Protein AF-A0A7S0EC76-F1 (afdb_monomer)

Radius of gyration: 25.95 Å; Cα contacts (8 Å, |Δi|>4): 113; chains: 1; bounding box: 59×30×91 Å

pLDDT: mean 72.26, std 19.03, range [41.53, 94.94]

Foldseek 3Di:
DDPPPDPPPQCPQAQPWFWDADPNDIWIWGFHHWAPDDPNRHIWTWIATPVRDIDTHDPVRRVVRSVVVVVVVVVVVVVVVVVVVVVVVVVVVVVVPDDDDDDDD

Nearest PDB structures (foldseek):
  8jvz-assembly2_B  TM=7.628E-01  e=3.404E-02  synthetic construct
  6if4-assembly1_A  TM=6.982E-01  e=7.335E-01  Trypanosoma brucei brucei TREU927
  2fhd-assembly1_A  TM=7.160E-01  e=1.470E+00  Schizosaccharomyces pombe
  6th6-assembly1_Af  TM=6.219E-01  e=9.799E-01  Thermococcus kodakarensis KOD1
  6yhz-assembly1_A  TM=5.886E-01  e=1.749E+00  Escherichia coli

Secondary structure (DSSP, 8-state):
---------TTTTTT-EEEEEETTEEEEEEEEEEEPPBTTBPPEEEEEETTS-EEEEEHHHHHHHHHHHHHHHHHHHHHHHHHHHHHHHHHHHHHT---------

Mean predicted aligned error: 14.05 Å

Sequence (105 aa):
EEEEEEEKEEGAYVGVTVRRFFDARPSDGRIVSVLPEAKGEPELFHVVYSDGDEEDLDEGEVRAAVRAFDEEHEVEQDEAEAEWAEEAAAAAMAAAGTGPRAEAV

Solvent-accessible surface area (backbone atoms only — not comparable to full-atom values): 6346 Å² total; per-residue (Å²): 140,80,84,79,77,73,81,71,68,85,58,81,56,56,71,39,66,30,30,44,70,59,96,88,38,83,45,60,26,31,24,76,42,72,43,73,61,53,98,89,42,74,48,32,36,33,26,42,31,87,90,71,50,74,49,75,33,43,68,71,54,46,55,52,18,35,48,49,40,51,55,50,55,53,51,56,49,54,51,53,54,50,53,57,51,50,53,56,54,52,54,58,59,66,72,74,73,82,80,81,92,79,81,89,132

Organism: NCBI:txid33657

Structure (mmCIF, N/CA/C/O backbone):
data_AF-A0A7S0EC76-F1
#
_entry.id   AF-A0A7S0EC76-F1
#
loop_
_atom_site.group_PDB
_atom_site.id
_atom_site.type_symbol
_atom_site.label_atom_id
_atom_site.label_alt_id
_atom_site.label_comp_id
_atom_site.label_asym_id
_atom_site.label_entity_id
_atom_site.label_seq_id
_atom_site.pdbx_PDB_ins_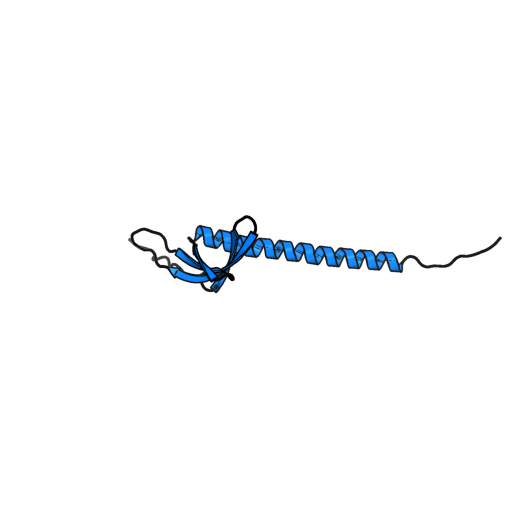code
_atom_site.Cartn_x
_atom_site.Cartn_y
_atom_site.Cartn_z
_atom_site.occupancy
_atom_site.B_iso_or_equiv
_atom_site.auth_seq_id
_atom_site.auth_comp_id
_atom_site.auth_asym_id
_atom_site.auth_atom_id
_atom_site.pdbx_PDB_model_num
ATOM 1 N N . GLU A 1 1 ? -34.002 19.449 11.086 1.00 44.97 1 GLU A N 1
ATOM 2 C CA . GLU A 1 1 ? -32.848 18.652 11.524 1.00 44.97 1 GLU A CA 1
ATOM 3 C C . GLU A 1 1 ? -33.035 17.313 10.851 1.00 44.97 1 GLU A C 1
ATOM 5 O O . GLU A 1 1 ? -33.886 16.542 11.268 1.00 44.97 1 GLU A O 1
ATOM 10 N N . GLU A 1 2 ? -32.412 17.160 9.692 1.00 48.78 2 GLU A N 1
ATOM 11 C CA . GLU A 1 2 ? -32.332 15.892 8.975 1.00 48.78 2 GLU A CA 1
ATOM 12 C C . GLU A 1 2 ? -30.830 15.642 8.902 1.00 48.78 2 GLU A C 1
ATOM 14 O O . GLU A 1 2 ? -30.121 16.308 8.151 1.00 48.78 2 GLU A O 1
ATOM 19 N N . GLU A 1 3 ? -30.329 14.843 9.841 1.00 48.19 3 GLU A N 1
ATOM 20 C CA . GLU A 1 3 ? -28.980 14.296 9.761 1.00 48.19 3 GLU A CA 1
ATOM 21 C C . GLU A 1 3 ? -29.077 13.183 8.719 1.00 48.19 3 GLU A C 1
ATOM 23 O O . GLU A 1 3 ? -29.629 12.115 8.980 1.00 48.19 3 GLU A O 1
ATOM 28 N N . GLU A 1 4 ? -28.678 13.501 7.488 1.00 46.78 4 GLU A N 1
ATOM 29 C CA . GLU A 1 4 ? -28.444 12.504 6.451 1.00 46.78 4 GLU A CA 1
ATOM 30 C C . GLU A 1 4 ? -27.289 11.628 6.952 1.00 46.78 4 GLU A C 1
ATOM 32 O O . GLU A 1 4 ? -26.130 12.037 6.929 1.00 46.78 4 GLU A O 1
ATOM 37 N N . GLU A 1 5 ? -27.616 10.455 7.501 1.00 47.09 5 GLU A N 1
ATOM 38 C CA . GLU A 1 5 ? -26.648 9.383 7.719 1.00 47.09 5 GLU A CA 1
ATOM 39 C C . GLU A 1 5 ? -26.120 8.981 6.335 1.00 47.09 5 GLU A C 1
ATOM 41 O O . GLU A 1 5 ? -26.758 8.220 5.607 1.00 47.09 5 GLU A O 1
ATOM 46 N N . GLU A 1 6 ? -24.986 9.563 5.933 1.00 47.56 6 GLU A N 1
ATOM 47 C CA . GLU A 1 6 ? -24.169 9.033 4.847 1.00 47.56 6 GLU A CA 1
ATOM 48 C C . GLU A 1 6 ? -23.857 7.577 5.205 1.00 47.56 6 GLU A C 1
ATOM 50 O O . GLU A 1 6 ? -23.140 7.307 6.171 1.00 47.56 6 GLU A O 1
ATOM 55 N N . GLU A 1 7 ? -24.422 6.634 4.447 1.00 46.03 7 GLU A N 1
ATOM 56 C CA . GLU A 1 7 ? -23.963 5.249 4.417 1.00 46.03 7 GLU A CA 1
ATOM 57 C C . GLU A 1 7 ? -22.486 5.276 3.997 1.00 46.03 7 GLU A C 1
ATOM 59 O O . GLU A 1 7 ? -22.156 5.228 2.813 1.00 46.03 7 GLU A O 1
ATOM 64 N N . LYS A 1 8 ? -21.573 5.415 4.966 1.00 48.16 8 LYS A N 1
ATOM 65 C CA . LYS A 1 8 ? -20.164 5.103 4.758 1.00 48.16 8 LYS A CA 1
ATOM 66 C C . LYS A 1 8 ? -20.143 3.655 4.289 1.00 48.16 8 LYS A C 1
ATOM 68 O O . LYS A 1 8 ? -20.562 2.768 5.030 1.00 48.16 8 LYS A O 1
ATOM 73 N N . GLU A 1 9 ? -19.702 3.413 3.059 1.00 52.06 9 GLU A N 1
ATOM 74 C CA . GLU A 1 9 ? -19.423 2.064 2.571 1.00 52.06 9 GLU A CA 1
ATOM 75 C C . GLU A 1 9 ? -18.220 1.503 3.352 1.00 52.06 9 GLU A C 1
ATOM 77 O O . GLU A 1 9 ? -17.091 1.461 2.862 1.00 52.06 9 GLU A O 1
ATOM 82 N N . GLU A 1 10 ? -18.459 1.119 4.611 1.00 50.75 10 GLU A N 1
ATOM 83 C CA . GLU A 1 10 ? -17.494 0.480 5.497 1.00 50.75 10 GLU A CA 1
ATOM 84 C C . GLU A 1 10 ? -16.959 -0.770 4.785 1.00 50.75 10 GLU A C 1
ATOM 86 O O . GLU A 1 10 ? -17.646 -1.783 4.643 1.00 50.75 10 GLU A O 1
ATOM 91 N N . GLY A 1 11 ? -15.722 -0.691 4.293 1.00 59.75 11 GLY A N 1
ATOM 92 C CA . GLY A 1 11 ? -15.055 -1.817 3.643 1.00 59.75 11 GLY A CA 1
ATOM 93 C C . GLY A 1 11 ? -14.993 -1.804 2.118 1.00 59.75 11 GLY A C 1
ATOM 94 O O . GLY A 1 11 ? -14.640 -2.839 1.553 1.00 59.75 11 GLY A O 1
ATOM 95 N N . ALA A 1 12 ? -15.229 -0.670 1.447 1.00 74.06 12 ALA A N 1
ATOM 96 C CA . ALA A 1 12 ? -15.079 -0.555 -0.013 1.00 74.06 12 ALA A CA 1
ATOM 97 C C . ALA A 1 12 ? -13.724 -1.071 -0.555 1.00 74.06 12 ALA A C 1
ATOM 99 O O . ALA A 1 12 ? -13.639 -1.542 -1.689 1.00 74.06 12 ALA A O 1
ATOM 100 N N . TYR A 1 13 ? -12.669 -1.033 0.265 1.00 82.88 13 TYR A N 1
ATOM 101 C CA . TYR A 1 13 ? -11.314 -1.416 -0.134 1.00 82.88 13 TYR A CA 1
ATOM 102 C C . TYR A 1 13 ? -10.865 -2.799 0.362 1.00 82.88 13 TYR A C 1
ATOM 104 O O . TYR A 1 13 ? -9.747 -3.220 0.064 1.00 82.88 13 TYR A O 1
ATOM 112 N N . VAL A 1 14 ? -11.692 -3.548 1.103 1.00 90.12 14 VAL A N 1
ATOM 113 C CA . VAL A 1 14 ? -11.282 -4.874 1.597 1.00 90.12 14 VAL A CA 1
ATOM 114 C C . VAL A 1 14 ? -11.085 -5.837 0.429 1.00 90.12 14 VAL A C 1
ATOM 116 O O . VAL A 1 14 ? -11.969 -6.057 -0.395 1.00 90.12 14 VAL A O 1
ATOM 119 N N . GLY A 1 15 ? -9.909 -6.456 0.378 1.00 89.12 15 GLY A N 1
ATOM 120 C CA . GLY A 1 15 ? -9.515 -7.379 -0.676 1.00 89.12 15 GLY A CA 1
ATOM 121 C C . GLY A 1 15 ? -8.879 -6.717 -1.897 1.00 89.12 15 GLY A C 1
ATOM 122 O O . GLY A 1 15 ? -8.426 -7.474 -2.762 1.00 89.12 15 GLY A O 1
ATOM 123 N N . VAL A 1 16 ? -8.806 -5.381 -1.946 1.00 91.19 16 VAL A N 1
ATOM 124 C CA . VAL A 1 16 ? -8.114 -4.610 -2.989 1.00 91.19 16 VAL A CA 1
ATOM 125 C C . VAL A 1 16 ? -6.596 -4.729 -2.817 1.00 91.19 16 VAL A C 1
ATOM 127 O O . VAL A 1 16 ? -6.083 -4.776 -1.694 1.00 91.19 16 VAL A O 1
ATOM 130 N N . THR A 1 17 ? -5.888 -4.810 -3.944 1.00 92.69 17 THR A N 1
ATOM 131 C CA . THR A 1 17 ? -4.423 -4.767 -3.994 1.00 92.69 17 THR A CA 1
ATOM 132 C C . THR A 1 17 ? -3.964 -3.318 -4.068 1.00 92.69 17 THR A C 1
ATOM 134 O O . THR A 1 17 ? -4.505 -2.526 -4.834 1.00 92.69 17 THR A O 1
ATOM 137 N N . VAL A 1 18 ? -2.962 -2.980 -3.271 1.00 92.25 18 VAL A N 1
ATOM 138 C CA . VAL A 1 18 ? -2.355 -1.654 -3.200 1.00 92.25 18 VAL A CA 1
ATOM 139 C C . VAL A 1 18 ? -0.859 -1.764 -3.454 1.00 92.25 18 VAL A C 1
ATOM 141 O O . VAL A 1 18 ? -0.248 -2.771 -3.096 1.00 92.25 18 VAL A O 1
ATOM 144 N N . ARG A 1 19 ? -0.258 -0.724 -4.036 1.00 91.75 19 ARG A N 1
ATOM 145 C CA . ARG A 1 19 ? 1.191 -0.643 -4.246 1.00 91.75 19 ARG A CA 1
ATOM 146 C C . ARG A 1 19 ? 1.786 0.494 -3.437 1.00 91.75 19 ARG A C 1
ATOM 148 O O . ARG A 1 19 ? 1.366 1.647 -3.544 1.00 91.75 19 ARG A O 1
ATOM 155 N N . ARG A 1 20 ? 2.809 0.174 -2.652 1.00 89.00 20 ARG A N 1
ATOM 156 C CA . ARG A 1 20 ? 3.607 1.137 -1.888 1.00 89.00 20 ARG A CA 1
ATOM 157 C C . ARG A 1 20 ? 5.071 1.033 -2.276 1.00 89.00 20 ARG A C 1
ATOM 159 O O . ARG A 1 20 ? 5.526 0.006 -2.756 1.00 89.00 20 ARG A O 1
ATOM 166 N N . PHE A 1 21 ? 5.817 2.114 -2.081 1.00 86.00 21 PHE A N 1
ATOM 167 C CA . PHE A 1 21 ? 7.241 2.161 -2.399 1.00 86.00 21 PHE A CA 1
ATOM 168 C C . PHE A 1 21 ? 8.059 2.237 -1.114 1.00 86.00 21 PHE A C 1
ATOM 170 O O . PHE A 1 21 ? 8.030 3.257 -0.424 1.00 86.00 21 PHE A O 1
ATOM 177 N N . PHE A 1 22 ? 8.819 1.182 -0.831 1.00 82.94 22 PHE A N 1
ATOM 178 C CA . PHE A 1 22 ? 9.759 1.108 0.287 1.00 82.94 22 PHE A CA 1
ATOM 179 C C . PHE A 1 22 ? 11.183 1.089 -0.267 1.00 82.94 22 PHE A C 1
ATOM 181 O O . PHE A 1 22 ? 11.502 0.282 -1.138 1.00 82.94 22 PHE A O 1
ATOM 188 N N . ASP A 1 23 ? 12.048 2.004 0.179 1.00 85.00 23 ASP A N 1
ATOM 189 C CA . ASP A 1 23 ? 13.408 2.171 -0.369 1.00 85.00 23 ASP A CA 1
ATOM 190 C C . ASP A 1 23 ? 13.444 2.265 -1.911 1.00 85.00 23 ASP A C 1
ATOM 192 O O . ASP A 1 23 ? 14.307 1.681 -2.569 1.00 85.00 23 ASP A O 1
ATOM 196 N N . ALA A 1 24 ? 12.473 2.979 -2.494 1.00 82.00 24 ALA A N 1
ATOM 197 C CA . ALA A 1 24 ? 12.269 3.099 -3.943 1.00 82.00 24 ALA A CA 1
ATOM 198 C C . ALA A 1 24 ? 11.998 1.770 -4.682 1.00 82.00 24 ALA A C 1
ATOM 200 O O . ALA A 1 24 ? 12.118 1.713 -5.905 1.00 82.00 24 ALA A O 1
ATOM 201 N N . ARG A 1 25 ? 11.611 0.708 -3.966 1.00 83.31 25 ARG A N 1
ATOM 202 C CA . ARG A 1 25 ? 11.141 -0.554 -4.546 1.00 83.31 25 ARG A CA 1
ATOM 203 C C . ARG A 1 25 ? 9.628 -0.681 -4.358 1.00 83.31 25 ARG A C 1
ATOM 205 O O . ARG A 1 25 ? 9.162 -0.430 -3.244 1.00 83.31 25 ARG A O 1
ATOM 212 N N . PRO A 1 26 ? 8.869 -1.049 -5.404 1.00 88.69 26 PRO A N 1
ATOM 213 C CA . PRO A 1 26 ? 7.450 -1.327 -5.255 1.00 88.69 26 PRO A CA 1
ATOM 214 C C . PRO A 1 26 ? 7.260 -2.573 -4.383 1.00 88.69 26 PRO A C 1
ATOM 216 O O . PRO A 1 26 ? 7.991 -3.558 -4.512 1.00 88.69 26 PRO A O 1
ATOM 219 N N . SER A 1 27 ? 6.285 -2.510 -3.487 1.00 89.31 27 SER A N 1
ATOM 220 C CA . SER A 1 27 ? 5.795 -3.617 -2.681 1.00 89.31 27 SER A CA 1
ATOM 221 C C . SER A 1 27 ? 4.280 -3.640 -2.776 1.00 89.31 27 SER A C 1
ATOM 223 O O . SER A 1 27 ? 3.609 -2.636 -2.510 1.00 89.31 27 SER A O 1
ATOM 225 N N . ASP A 1 28 ? 3.765 -4.797 -3.172 1.00 92.50 28 ASP A N 1
ATOM 226 C CA . ASP A 1 28 ? 2.340 -5.026 -3.336 1.00 92.50 28 ASP A CA 1
ATOM 227 C C . ASP A 1 28 ? 1.771 -5.626 -2.057 1.00 92.50 28 ASP A C 1
ATOM 229 O O . ASP A 1 28 ? 2.248 -6.647 -1.545 1.00 92.50 28 ASP A O 1
ATOM 233 N N . GLY A 1 29 ? 0.746 -4.959 -1.544 1.00 92.50 29 GLY A N 1
ATOM 234 C CA . GLY A 1 29 ? 0.015 -5.343 -0.352 1.00 92.50 29 GLY A CA 1
ATOM 235 C C . GLY A 1 29 ? -1.451 -5.581 -0.663 1.00 92.50 29 GLY A C 1
ATOM 236 O O . GLY A 1 29 ? -1.990 -5.100 -1.660 1.00 92.50 29 GLY A O 1
ATOM 237 N N . ARG A 1 30 ? -2.119 -6.338 0.201 1.00 94.94 30 ARG A N 1
ATOM 238 C CA . ARG A 1 30 ? -3.560 -6.554 0.121 1.00 94.94 30 ARG A CA 1
ATOM 239 C C . ARG A 1 30 ? -4.231 -6.053 1.380 1.00 94.94 30 ARG A C 1
ATOM 241 O O . ARG A 1 30 ? -3.837 -6.440 2.475 1.00 94.94 30 ARG A O 1
ATOM 248 N N . ILE A 1 31 ? -5.284 -5.262 1.218 1.00 93.94 31 ILE A N 1
ATOM 249 C CA . ILE A 1 31 ? -6.113 -4.845 2.348 1.00 93.94 31 ILE A CA 1
ATOM 250 C C . ILE A 1 31 ? -6.893 -6.065 2.840 1.00 93.94 31 ILE A C 1
ATOM 252 O O . ILE A 1 31 ? -7.695 -6.638 2.098 1.00 93.94 31 ILE A O 1
ATOM 256 N N . VAL A 1 32 ? -6.654 -6.480 4.080 1.00 93.25 32 VAL A N 1
ATOM 257 C CA . VAL A 1 32 ? -7.289 -7.667 4.675 1.00 93.25 32 VAL A CA 1
ATOM 258 C C . VAL A 1 32 ? -8.432 -7.313 5.624 1.00 93.25 32 VAL A C 1
ATOM 260 O O . VAL A 1 32 ? -9.329 -8.134 5.817 1.00 93.25 32 VAL A O 1
ATOM 263 N N . SER A 1 33 ? -8.437 -6.105 6.192 1.00 90.62 33 SER A N 1
ATOM 264 C CA . SER A 1 33 ? -9.491 -5.644 7.103 1.00 90.62 33 SER A CA 1
ATOM 265 C C . SER A 1 33 ? -9.521 -4.123 7.240 1.00 90.62 33 SER A C 1
ATOM 267 O O . SER A 1 33 ? -8.517 -3.461 6.999 1.00 90.62 33 SER A O 1
ATOM 269 N N . VAL A 1 34 ? -10.659 -3.583 7.682 1.00 90.94 34 VAL A N 1
ATOM 270 C CA . VAL A 1 34 ? -10.790 -2.183 8.114 1.00 90.94 34 VAL A CA 1
ATOM 271 C C . VAL A 1 34 ? -10.808 -2.136 9.637 1.00 90.94 34 VAL A C 1
ATOM 273 O O . VAL A 1 34 ? -11.518 -2.908 10.286 1.00 90.94 34 VAL A O 1
ATOM 276 N N . LEU A 1 35 ? -10.004 -1.246 10.198 1.00 87.31 35 LEU A N 1
ATOM 277 C CA . LEU A 1 35 ? -9.979 -0.892 11.603 1.00 87.31 35 LEU A CA 1
ATOM 278 C C . LEU A 1 35 ? -10.911 0.312 11.802 1.00 87.31 35 LEU A C 1
ATOM 280 O O . LEU A 1 35 ? -10.676 1.367 11.208 1.00 87.31 35 LEU A O 1
ATOM 284 N N . PRO A 1 36 ? -11.976 0.168 12.608 1.00 84.75 36 PRO A N 1
ATOM 285 C CA . PRO A 1 36 ? -12.950 1.232 12.799 1.00 84.75 36 PRO A CA 1
ATOM 286 C C . PRO A 1 36 ? -12.321 2.438 13.495 1.00 84.75 36 PRO A C 1
ATOM 288 O O . PRO A 1 36 ? -11.370 2.298 14.270 1.00 84.75 36 PRO A O 1
ATOM 291 N N . GLU A 1 37 ? -12.908 3.612 13.265 1.00 85.75 37 GLU A N 1
ATOM 292 C CA . GLU A 1 37 ? -12.504 4.847 13.933 1.00 85.75 37 GLU A CA 1
ATOM 293 C C . GLU A 1 37 ? -12.476 4.678 15.462 1.00 85.75 37 GLU A C 1
ATOM 295 O O . GLU A 1 37 ? -13.405 4.159 16.093 1.00 85.75 37 GLU A O 1
ATOM 300 N N . ALA A 1 38 ? -11.380 5.111 16.085 1.00 81.00 38 ALA A N 1
ATOM 301 C CA . ALA A 1 38 ? -11.163 4.940 17.513 1.00 81.00 38 ALA A CA 1
ATOM 302 C C . ALA A 1 38 ? -10.740 6.263 18.148 1.00 81.00 38 ALA A C 1
ATOM 304 O O . ALA A 1 38 ? -9.736 6.860 17.786 1.00 81.00 38 ALA A O 1
ATOM 305 N N . LYS A 1 39 ? -11.490 6.721 19.160 1.00 78.75 39 LYS A N 1
ATOM 306 C CA . LYS A 1 39 ? -11.128 7.883 20.003 1.00 78.75 39 LYS A CA 1
ATOM 307 C C . LYS A 1 39 ? -10.806 9.178 19.228 1.00 78.75 39 LYS A C 1
ATOM 309 O O . LYS A 1 39 ? -10.011 9.986 19.704 1.00 78.75 39 LYS A O 1
ATOM 314 N N . GLY A 1 40 ? -11.474 9.410 18.097 1.00 81.00 40 GLY A N 1
ATOM 315 C CA . GLY A 1 40 ? -11.263 10.595 17.257 1.00 81.00 40 GLY A CA 1
ATOM 316 C C . GLY A 1 40 ? -10.139 10.446 16.229 1.00 81.00 40 GLY A C 1
ATOM 317 O O . GLY A 1 40 ? -9.797 11.426 15.573 1.00 81.00 40 GLY A O 1
ATOM 318 N N . GLU A 1 41 ? -9.574 9.249 16.095 1.00 79.94 41 GLU A N 1
ATOM 319 C CA . GLU A 1 41 ? -8.717 8.866 14.977 1.00 79.94 41 GLU A CA 1
ATOM 320 C C . GLU A 1 41 ? -9.591 8.309 13.843 1.00 79.94 41 GLU A C 1
ATOM 322 O O . GLU A 1 41 ? -10.579 7.625 14.136 1.00 79.94 41 GLU A O 1
ATOM 327 N N . PRO A 1 42 ? -9.270 8.622 12.574 1.00 83.19 42 PRO A N 1
ATOM 328 C CA . PRO A 1 42 ? -10.019 8.115 11.431 1.00 83.19 42 PRO A CA 1
ATOM 329 C C . PRO A 1 42 ? -9.941 6.586 11.349 1.00 83.19 42 PRO A C 1
ATOM 331 O O . PRO A 1 42 ? -9.103 5.952 11.992 1.00 83.19 42 PRO A O 1
ATOM 334 N N . GLU A 1 43 ? -10.824 5.995 10.549 1.00 88.31 43 GLU A N 1
ATOM 335 C CA . GLU A 1 43 ? -10.711 4.583 10.184 1.00 88.31 43 GLU A CA 1
ATOM 336 C C . GLU A 1 43 ? -9.392 4.313 9.447 1.00 88.31 43 GLU A C 1
ATOM 338 O O . GLU A 1 43 ? -8.901 5.157 8.691 1.00 88.31 43 GLU A O 1
ATOM 343 N N . LEU A 1 44 ? -8.824 3.132 9.680 1.00 91.00 44 LEU A N 1
ATOM 344 C CA . LEU A 1 44 ? -7.583 2.687 9.054 1.00 91.00 44 LEU A CA 1
ATOM 345 C C . LEU A 1 44 ? -7.811 1.369 8.317 1.00 91.00 44 LEU A C 1
ATOM 347 O O . LEU A 1 44 ? -8.665 0.566 8.678 1.00 91.00 44 LEU A O 1
ATOM 351 N N . PHE A 1 45 ? -7.022 1.117 7.288 1.00 92.12 45 PHE A N 1
ATOM 352 C CA . PHE A 1 45 ? -7.103 -0.053 6.432 1.00 92.12 45 PHE A CA 1
ATOM 353 C C . PHE A 1 45 ? -5.856 -0.897 6.649 1.00 92.12 45 PHE A C 1
ATOM 355 O O . PHE A 1 45 ? -4.750 -0.476 6.323 1.00 92.12 45 PHE A O 1
ATOM 362 N N . HIS A 1 46 ? -6.043 -2.094 7.192 1.00 94.00 46 HIS A N 1
ATOM 363 C CA . HIS A 1 46 ? -4.955 -3.014 7.481 1.00 94.00 46 HIS A CA 1
ATOM 364 C C . HIS A 1 46 ? -4.525 -3.739 6.204 1.00 94.00 46 HIS A C 1
ATOM 366 O O . HIS A 1 46 ? -5.323 -4.455 5.582 1.00 94.00 46 HIS A O 1
ATOM 372 N N . VAL A 1 47 ? -3.267 -3.556 5.821 1.00 94.38 47 VAL A N 1
ATOM 373 C CA . VAL A 1 47 ? -2.627 -4.109 4.628 1.00 94.38 47 VAL A CA 1
ATOM 374 C C . VAL A 1 47 ? -1.608 -5.160 5.037 1.00 94.38 47 VAL A C 1
ATOM 376 O O . VAL A 1 47 ? -0.800 -4.936 5.931 1.00 94.38 47 VAL A O 1
ATOM 379 N N . VAL A 1 48 ? -1.615 -6.290 4.332 1.00 94.81 48 VAL A N 1
ATOM 380 C CA . VAL A 1 48 ? -0.595 -7.335 4.460 1.00 94.81 48 VAL A CA 1
ATOM 381 C C . VAL A 1 48 ? 0.183 -7.435 3.155 1.00 94.81 48 VAL A C 1
ATOM 383 O O . VAL A 1 48 ? -0.407 -7.644 2.089 1.00 94.81 48 VAL A O 1
ATOM 386 N N . TYR A 1 49 ? 1.502 -7.295 3.242 1.00 91.56 49 TYR A N 1
ATOM 387 C CA . TYR A 1 49 ? 2.432 -7.409 2.124 1.00 91.56 49 TYR A CA 1
ATOM 388 C C . TYR A 1 49 ? 2.890 -8.856 1.904 1.00 91.56 49 TYR A C 1
ATOM 390 O O . TYR A 1 49 ? 2.743 -9.740 2.751 1.00 91.56 49 TYR A O 1
ATOM 398 N N . SER A 1 50 ? 3.431 -9.126 0.715 1.00 86.50 50 SER A N 1
ATOM 399 C CA . SER A 1 50 ? 3.859 -10.479 0.318 1.00 86.50 50 SER A CA 1
ATOM 400 C C . SER A 1 50 ? 5.049 -11.042 1.112 1.00 86.50 50 SER A C 1
ATOM 402 O O . SER A 1 50 ? 5.234 -12.260 1.160 1.00 86.50 50 SER A O 1
ATOM 404 N N . ASP A 1 51 ? 5.839 -10.177 1.744 1.00 84.38 51 ASP A N 1
ATOM 405 C CA . ASP A 1 51 ? 6.932 -10.522 2.660 1.00 84.38 51 ASP A CA 1
ATOM 406 C C . ASP A 1 51 ? 6.448 -10.848 4.083 1.00 84.38 51 ASP A C 1
ATOM 408 O O . ASP A 1 51 ? 7.225 -11.363 4.891 1.00 84.38 51 ASP A O 1
ATOM 412 N N . GLY A 1 52 ? 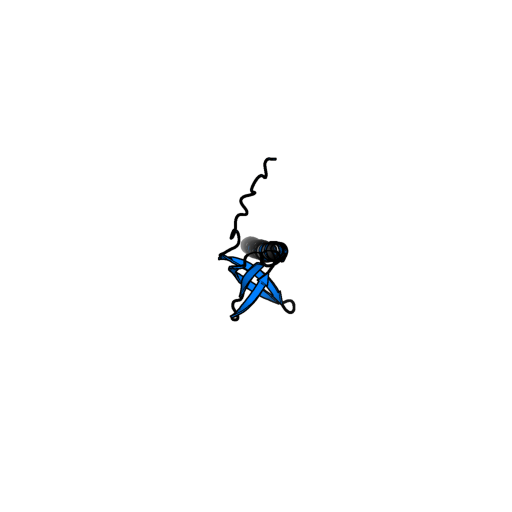5.154 -10.646 4.352 1.00 85.50 52 GLY A N 1
ATOM 413 C CA . GLY A 1 52 ? 4.529 -10.860 5.650 1.00 85.50 52 GLY A CA 1
ATOM 414 C C . GLY A 1 52 ? 4.590 -9.645 6.571 1.00 85.50 52 GLY A C 1
ATOM 415 O O . GLY A 1 52 ? 4.186 -9.781 7.725 1.00 85.50 52 GLY A O 1
ATOM 416 N N . ASP A 1 53 ? 5.073 -8.497 6.087 1.00 88.56 53 ASP A N 1
ATOM 417 C CA . ASP A 1 53 ? 4.953 -7.239 6.815 1.00 88.56 53 ASP A CA 1
ATOM 418 C C . ASP A 1 53 ? 3.517 -6.704 6.733 1.00 88.56 53 ASP A C 1
ATOM 420 O O . ASP A 1 53 ? 2.769 -6.953 5.780 1.00 88.56 53 ASP A O 1
ATOM 424 N N . GLU A 1 54 ? 3.127 -5.969 7.768 1.00 93.44 54 GLU A N 1
ATOM 425 C CA . GLU A 1 54 ? 1.778 -5.440 7.946 1.00 93.44 54 GLU A CA 1
ATOM 426 C C . GLU A 1 54 ? 1.848 -3.927 8.178 1.00 93.44 54 GLU A C 1
ATOM 428 O O . GLU A 1 54 ? 2.731 -3.437 8.888 1.00 93.44 54 GLU A O 1
ATOM 433 N N . GLU A 1 55 ? 0.916 -3.181 7.589 1.00 92.31 55 GLU A N 1
ATOM 434 C CA . GLU A 1 55 ? 0.828 -1.723 7.711 1.00 92.31 55 GLU A CA 1
ATOM 435 C C . GLU A 1 55 ? -0.638 -1.284 7.762 1.00 92.31 55 GLU A C 1
ATOM 437 O O . GLU A 1 55 ? -1.482 -1.845 7.068 1.00 92.31 55 GLU A O 1
ATOM 442 N N . ASP A 1 56 ? -0.940 -0.266 8.566 1.00 92.69 56 ASP A N 1
ATOM 443 C CA . ASP A 1 56 ? -2.263 0.353 8.626 1.00 92.69 56 ASP A CA 1
ATOM 444 C C . ASP A 1 56 ? -2.228 1.675 7.853 1.00 92.69 56 ASP A C 1
ATOM 446 O O . ASP A 1 56 ? -1.439 2.559 8.185 1.00 92.69 56 ASP A O 1
ATOM 450 N N . LEU A 1 57 ? -3.075 1.805 6.832 1.00 91.31 57 LEU A N 1
ATOM 451 C CA . LEU A 1 57 ? -3.150 2.987 5.970 1.00 91.31 57 LEU A CA 1
ATOM 452 C C . LEU A 1 57 ? -4.421 3.786 6.234 1.00 91.31 57 LEU A C 1
ATOM 454 O O . LEU A 1 57 ? -5.482 3.204 6.447 1.00 91.31 57 LEU A O 1
ATOM 458 N N . ASP A 1 58 ? -4.357 5.110 6.151 1.00 91.12 58 ASP A N 1
ATOM 459 C CA . ASP A 1 58 ? -5.576 5.922 6.101 1.00 91.12 58 ASP A CA 1
ATOM 460 C C . ASP A 1 58 ? -6.251 5.877 4.715 1.00 91.12 58 ASP A C 1
ATOM 462 O O . ASP A 1 58 ? -5.701 5.380 3.728 1.00 91.12 58 ASP A O 1
ATOM 466 N N . GLU A 1 59 ? -7.476 6.395 4.612 1.00 87.94 59 GLU A N 1
ATOM 467 C CA . GLU A 1 59 ? -8.223 6.391 3.349 1.00 87.94 59 GLU A CA 1
ATOM 468 C C . GLU A 1 59 ? -7.496 7.141 2.210 1.00 87.94 59 GLU A C 1
ATOM 470 O O . GLU A 1 59 ? -7.537 6.729 1.046 1.00 87.94 59 GLU A O 1
ATOM 475 N N . GLY A 1 60 ? -6.814 8.246 2.523 1.00 88.75 60 GLY A N 1
ATOM 476 C CA . GLY A 1 60 ? -6.040 9.014 1.550 1.00 88.75 60 GLY A CA 1
ATOM 477 C C . GLY A 1 60 ? -4.828 8.236 1.042 1.00 88.75 60 GLY A C 1
ATOM 478 O O . GLY A 1 60 ? -4.538 8.250 -0.159 1.00 88.75 60 GLY A O 1
ATOM 479 N N . GLU A 1 61 ? -4.158 7.515 1.936 1.00 90.31 61 GLU A N 1
ATOM 480 C CA . GLU A 1 61 ? -3.040 6.634 1.618 1.00 90.31 61 GLU A CA 1
ATOM 481 C C . GLU A 1 61 ? -3.470 5.420 0.795 1.00 90.31 61 GLU A C 1
ATOM 483 O O . GLU A 1 61 ? -2.793 5.092 -0.182 1.00 90.31 61 GLU A O 1
ATOM 488 N N . VAL A 1 62 ? -4.614 4.805 1.117 1.00 91.12 62 VAL A N 1
ATOM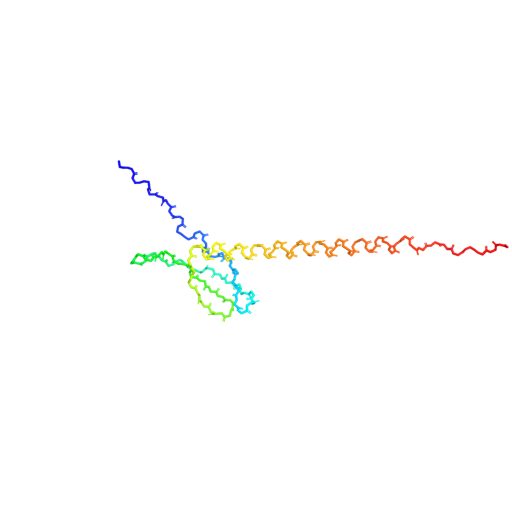 489 C CA . VAL A 1 62 ? -5.201 3.718 0.320 1.00 91.12 62 VAL A CA 1
ATOM 490 C C . VAL A 1 62 ? -5.500 4.192 -1.093 1.00 91.12 62 VAL A C 1
ATOM 492 O O . VAL A 1 62 ? -5.043 3.569 -2.047 1.00 91.12 62 VAL A O 1
ATOM 495 N N . ARG A 1 63 ? -6.202 5.320 -1.266 1.00 89.94 63 ARG A N 1
ATOM 496 C CA . ARG A 1 63 ? -6.515 5.850 -2.606 1.00 89.94 63 ARG A CA 1
ATOM 497 C C . ARG A 1 63 ? -5.252 6.117 -3.426 1.00 89.94 63 ARG A C 1
ATOM 499 O O . ARG A 1 63 ? -5.218 5.813 -4.618 1.00 89.94 63 ARG A O 1
ATOM 506 N N . ALA A 1 64 ? -4.212 6.670 -2.801 1.00 89.06 64 ALA A N 1
ATOM 507 C CA . ALA A 1 64 ? -2.930 6.893 -3.463 1.00 89.06 64 ALA A CA 1
ATOM 508 C C . ALA A 1 64 ? -2.238 5.575 -3.851 1.00 89.06 64 ALA A C 1
ATOM 510 O O . ALA A 1 64 ? -1.690 5.481 -4.947 1.00 89.06 64 ALA A O 1
ATOM 511 N N . ALA A 1 65 ? -2.282 4.562 -2.985 1.00 90.69 65 ALA A N 1
ATOM 512 C CA . ALA A 1 65 ? -1.643 3.270 -3.215 1.00 90.69 65 ALA A CA 1
ATOM 513 C C . ALA A 1 65 ? -2.397 2.391 -4.233 1.00 90.69 65 ALA A C 1
ATOM 515 O O . ALA A 1 65 ? -1.762 1.678 -5.008 1.00 90.69 65 ALA A O 1
ATOM 516 N N . VAL A 1 66 ? -3.733 2.474 -4.286 1.00 90.25 66 VAL A N 1
ATOM 517 C CA . VAL A 1 66 ? -4.551 1.874 -5.358 1.00 90.25 66 VAL A CA 1
ATOM 518 C C . VAL A 1 66 ? -4.196 2.518 -6.693 1.00 90.25 66 VAL A C 1
ATOM 520 O O . VAL A 1 66 ? -3.857 1.822 -7.642 1.00 90.25 66 VAL A O 1
ATOM 523 N N . ARG A 1 67 ? -4.178 3.857 -6.751 1.00 88.50 67 ARG A N 1
ATOM 524 C CA . ARG A 1 67 ? -3.817 4.569 -7.981 1.00 88.50 67 ARG A CA 1
ATOM 525 C C . ARG A 1 67 ? -2.399 4.237 -8.446 1.00 88.50 67 ARG A C 1
ATOM 527 O O . ARG A 1 67 ? -2.183 4.117 -9.641 1.00 88.50 67 ARG A O 1
ATOM 534 N N . ALA A 1 68 ? -1.445 4.095 -7.527 1.00 87.75 68 ALA A N 1
ATOM 535 C CA . ALA A 1 68 ? -0.080 3.702 -7.869 1.00 87.75 68 ALA A CA 1
ATOM 536 C C . ALA A 1 68 ? -0.009 2.290 -8.473 1.00 87.75 68 ALA A C 1
ATOM 538 O O . ALA A 1 68 ? 0.802 2.052 -9.362 1.00 87.75 68 ALA A O 1
ATOM 539 N N . PHE A 1 69 ? -0.856 1.368 -8.006 1.00 87.25 69 PHE A N 1
ATOM 540 C CA . PHE A 1 69 ? -0.964 0.028 -8.578 1.00 87.25 69 PHE A CA 1
ATOM 541 C C . PHE A 1 69 ? -1.578 0.062 -9.988 1.00 87.25 69 PHE A C 1
ATOM 543 O O . PHE A 1 69 ? -1.042 -0.567 -10.897 1.00 87.25 69 PHE A O 1
ATOM 550 N N . ASP A 1 70 ? -2.655 0.830 -10.184 1.00 84.44 70 ASP A N 1
ATOM 551 C CA . ASP A 1 70 ? -3.311 0.968 -11.493 1.00 84.44 70 ASP A CA 1
ATOM 552 C C . ASP A 1 70 ? -2.423 1.690 -12.526 1.00 84.44 70 ASP A C 1
ATOM 554 O O . ASP A 1 70 ? -2.272 1.206 -13.644 1.00 84.44 70 ASP A O 1
ATOM 558 N N . GLU A 1 71 ? -1.793 2.813 -12.156 1.00 77.25 71 GLU A N 1
ATOM 559 C CA . GLU A 1 71 ? -0.993 3.645 -13.074 1.00 77.25 71 GLU A CA 1
ATOM 560 C C . GLU A 1 71 ? 0.244 2.895 -13.601 1.00 77.25 71 GLU A C 1
ATOM 562 O O . GLU A 1 71 ? 0.599 3.035 -14.769 1.00 77.25 71 GLU A O 1
ATOM 567 N N . GLU A 1 72 ? 0.884 2.049 -12.786 1.00 64.94 72 GLU A N 1
ATOM 568 C CA . GLU A 1 72 ? 1.990 1.206 -13.261 1.00 64.94 72 GLU A CA 1
ATOM 569 C C . GLU A 1 72 ? 1.498 0.094 -14.196 1.00 64.94 72 GLU A C 1
ATOM 571 O O . GLU A 1 72 ? 2.134 -0.176 -15.211 1.00 64.94 72 GLU A O 1
ATOM 576 N N . HIS A 1 73 ? 0.324 -0.484 -13.929 1.00 59.22 73 HIS A N 1
ATOM 577 C CA . HIS A 1 73 ? -0.266 -1.497 -14.802 1.00 59.22 73 HIS A CA 1
ATOM 578 C C . HIS A 1 73 ? -0.679 -0.930 -16.174 1.00 59.22 73 HIS A C 1
ATOM 580 O O . HIS A 1 73 ? -0.633 -1.649 -17.172 1.00 59.22 73 HIS A O 1
ATOM 586 N N . GLU A 1 74 ? -1.060 0.350 -16.245 1.00 58.31 74 GLU A N 1
ATOM 587 C CA . GLU A 1 74 ? -1.298 1.053 -17.513 1.00 58.31 74 GLU A CA 1
ATOM 588 C C . GLU A 1 74 ? 0.011 1.270 -18.294 1.00 58.31 74 GLU A C 1
ATOM 590 O O . GLU A 1 74 ? 0.069 0.956 -19.484 1.00 58.31 74 GLU A O 1
ATOM 595 N N . VAL A 1 75 ? 1.087 1.711 -17.627 1.00 58.34 75 VAL A N 1
ATOM 596 C CA . VAL A 1 75 ? 2.403 1.912 -18.267 1.00 58.34 75 VAL A CA 1
ATOM 597 C C . VAL A 1 75 ? 2.995 0.593 -18.774 1.00 58.34 75 VAL A C 1
ATOM 599 O O . VAL A 1 75 ? 3.460 0.536 -19.911 1.00 58.34 75 VAL A O 1
ATOM 602 N N . GLU A 1 76 ? 2.938 -0.484 -17.985 1.00 54.56 76 GLU A N 1
ATOM 603 C CA . GLU A 1 76 ? 3.449 -1.799 -18.398 1.00 54.56 76 GLU A CA 1
ATOM 604 C C . GLU A 1 76 ? 2.709 -2.355 -19.632 1.00 54.56 76 GLU A C 1
ATOM 606 O O . GLU A 1 76 ? 3.321 -3.011 -20.479 1.00 54.56 76 GLU A O 1
ATOM 611 N N . GLN A 1 77 ? 1.404 -2.090 -19.769 1.00 49.84 77 GLN A N 1
ATOM 612 C CA . GLN A 1 77 ? 0.635 -2.503 -20.949 1.00 49.84 77 GLN A CA 1
ATOM 613 C C . GLN A 1 77 ? 0.965 -1.667 -22.184 1.00 49.84 77 GLN A C 1
ATOM 615 O O . GLN A 1 77 ? 1.164 -2.240 -23.257 1.00 49.84 77 GLN A O 1
ATOM 620 N N . ASP A 1 78 ? 1.071 -0.345 -22.037 1.00 47.62 78 ASP A N 1
ATOM 621 C CA . ASP A 1 78 ? 1.440 0.548 -23.138 1.00 47.62 78 ASP A CA 1
ATOM 622 C C . ASP A 1 78 ? 2.850 0.234 -23.675 1.00 47.62 78 ASP A C 1
ATOM 624 O O . ASP A 1 78 ? 3.063 0.198 -24.892 1.00 47.62 78 ASP A O 1
ATOM 628 N N . GLU A 1 79 ? 3.817 -0.048 -22.794 1.00 53.22 79 GLU A N 1
ATOM 629 C CA . GLU A 1 79 ? 5.177 -0.434 -23.193 1.00 53.22 79 GLU A CA 1
ATOM 630 C C . GLU A 1 79 ? 5.212 -1.811 -23.878 1.00 53.22 79 GLU A C 1
ATOM 632 O O . GLU A 1 79 ? 5.868 -1.966 -24.912 1.00 53.22 79 GLU A O 1
ATOM 637 N N . ALA A 1 80 ? 4.459 -2.795 -23.375 1.00 51.50 80 ALA A N 1
ATOM 638 C CA . ALA A 1 80 ? 4.369 -4.119 -23.993 1.00 51.50 80 ALA A CA 1
ATOM 639 C C . ALA A 1 80 ? 3.708 -4.082 -25.385 1.00 51.50 80 ALA A C 1
ATOM 641 O O . ALA A 1 80 ? 4.149 -4.772 -26.3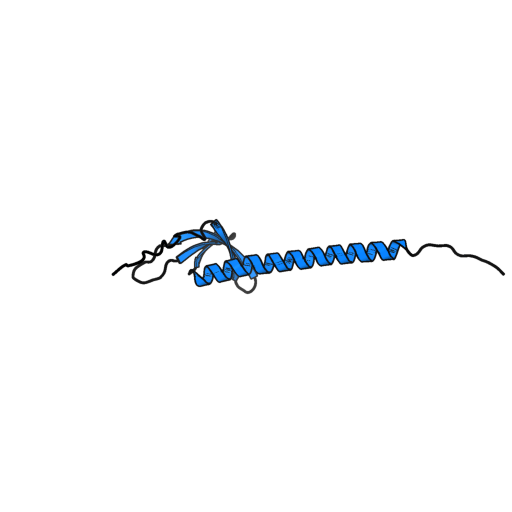11 1.00 51.50 80 ALA A O 1
ATOM 642 N N . GLU A 1 81 ? 2.663 -3.268 -25.564 1.00 53.84 81 GLU A N 1
ATOM 643 C CA . GLU A 1 81 ? 1.984 -3.106 -26.852 1.00 53.84 81 GLU A CA 1
ATOM 644 C C . GLU A 1 81 ? 2.872 -2.360 -27.866 1.00 53.84 81 GLU A C 1
ATOM 646 O O . GLU A 1 81 ? 2.899 -2.710 -29.053 1.00 53.84 81 GLU A O 1
ATOM 651 N N . ALA A 1 82 ? 3.679 -1.400 -27.398 1.00 53.72 82 ALA A N 1
ATOM 652 C CA . ALA A 1 82 ? 4.686 -0.722 -28.210 1.00 53.72 82 ALA A CA 1
ATOM 653 C C . ALA A 1 82 ? 5.811 -1.668 -28.674 1.00 53.72 82 ALA A C 1
ATOM 655 O O . ALA A 1 82 ? 6.201 -1.622 -29.845 1.00 53.72 82 ALA A O 1
ATOM 656 N N . GLU A 1 83 ? 6.294 -2.567 -27.811 1.00 49.06 83 GLU A N 1
ATOM 657 C CA . GLU A 1 83 ? 7.339 -3.539 -28.168 1.00 49.06 83 GLU A CA 1
ATOM 658 C C . GLU A 1 83 ? 6.854 -4.542 -29.232 1.00 49.06 83 GLU A C 1
ATOM 660 O O . GLU A 1 83 ? 7.553 -4.819 -30.213 1.00 49.06 83 GLU A O 1
ATOM 665 N N . TRP A 1 84 ? 5.610 -5.023 -29.119 1.00 51.53 84 TRP A N 1
ATOM 666 C CA . TRP A 1 84 ? 4.993 -5.870 -30.148 1.00 51.53 84 TRP A CA 1
ATOM 667 C C . TRP A 1 84 ? 4.707 -5.130 -31.461 1.00 51.53 84 TRP A C 1
ATOM 669 O O . TRP A 1 84 ? 4.770 -5.739 -32.537 1.00 51.53 84 TRP A O 1
ATOM 679 N N . ALA A 1 85 ? 4.442 -3.822 -31.418 1.00 51.06 85 ALA A N 1
ATOM 680 C CA . ALA A 1 85 ? 4.282 -3.006 -32.618 1.00 51.06 85 ALA A CA 1
ATOM 681 C C . ALA A 1 85 ? 5.613 -2.787 -33.368 1.00 51.06 85 ALA A C 1
ATOM 683 O O . ALA A 1 85 ? 5.629 -2.815 -34.606 1.00 51.06 85 ALA A O 1
ATOM 684 N N . GLU A 1 86 ? 6.736 -2.626 -32.658 1.00 47.19 86 GLU A N 1
ATOM 685 C CA . GLU A 1 86 ? 8.061 -2.495 -33.281 1.00 47.19 8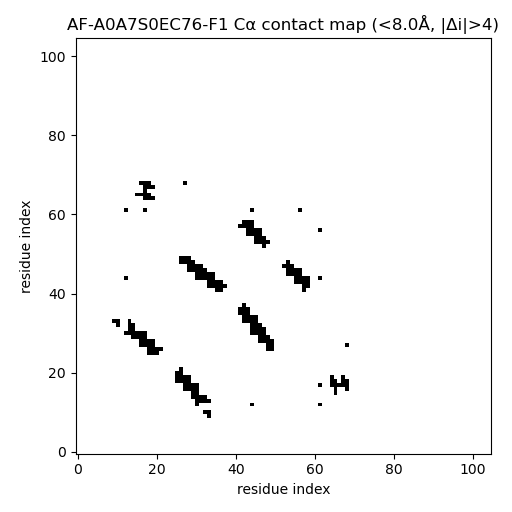6 GLU A CA 1
ATOM 686 C C . GLU A 1 86 ? 8.542 -3.806 -33.927 1.00 47.19 86 GLU A C 1
ATOM 688 O O . GLU A 1 86 ? 9.080 -3.783 -35.041 1.00 47.19 86 GLU A O 1
ATOM 693 N N . GLU A 1 87 ? 8.282 -4.963 -33.308 1.00 45.16 87 GLU A N 1
ATOM 694 C CA . GLU A 1 87 ? 8.645 -6.266 -33.886 1.00 45.16 87 GLU A CA 1
ATOM 695 C C . GLU A 1 87 ? 7.827 -6.578 -35.160 1.00 45.16 87 GLU A C 1
ATOM 697 O O . GLU A 1 87 ? 8.367 -7.064 -36.163 1.00 45.16 87 GLU A O 1
ATOM 702 N N . ALA A 1 88 ? 6.542 -6.200 -35.185 1.00 50.31 88 ALA A N 1
ATOM 703 C CA . ALA A 1 88 ? 5.690 -6.308 -36.370 1.00 50.31 88 ALA A CA 1
ATOM 704 C C . ALA A 1 88 ? 6.138 -5.374 -37.515 1.00 50.31 88 ALA A C 1
ATOM 706 O O . ALA A 1 88 ? 6.106 -5.762 -38.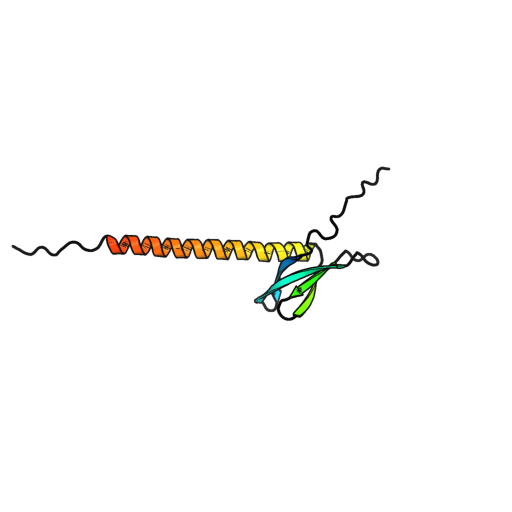690 1.00 50.31 88 ALA A O 1
ATOM 707 N N . ALA A 1 89 ? 6.609 -4.163 -37.197 1.00 50.81 89 ALA A N 1
ATOM 708 C CA . ALA A 1 89 ? 7.150 -3.229 -38.184 1.00 50.81 89 ALA A CA 1
ATOM 709 C C . ALA A 1 89 ? 8.502 -3.701 -38.759 1.00 50.81 89 ALA A C 1
ATOM 711 O O . ALA A 1 89 ? 8.735 -3.602 -39.971 1.00 50.81 89 ALA A O 1
ATOM 712 N N . ALA A 1 90 ? 9.375 -4.279 -37.928 1.00 48.12 90 ALA A N 1
ATOM 713 C CA . ALA A 1 90 ? 10.657 -4.834 -38.362 1.00 48.12 90 ALA A CA 1
ATOM 714 C C . ALA A 1 90 ? 10.485 -6.079 -39.256 1.00 48.12 90 ALA A C 1
ATOM 716 O O . ALA A 1 90 ? 11.170 -6.211 -40.279 1.00 48.12 90 ALA A O 1
ATOM 717 N N . ALA A 1 91 ? 9.523 -6.955 -38.945 1.00 48.47 91 ALA A N 1
ATOM 718 C CA . ALA A 1 91 ? 9.206 -8.122 -39.769 1.00 48.47 91 ALA A CA 1
ATOM 719 C C . ALA A 1 91 ? 8.685 -7.737 -41.172 1.00 48.47 91 ALA A C 1
AT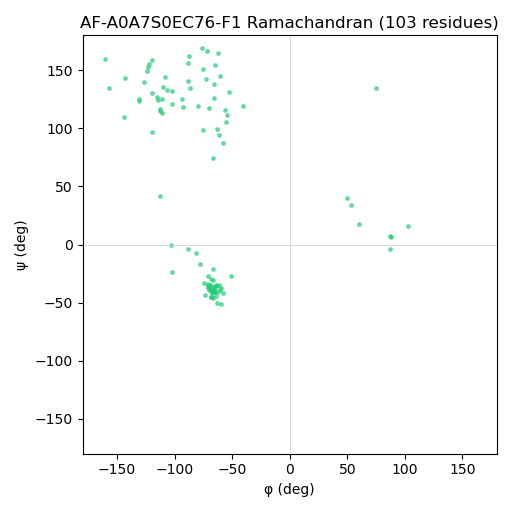OM 721 O O . ALA A 1 91 ? 9.021 -8.394 -42.163 1.00 48.47 91 ALA A O 1
ATOM 722 N N . ALA A 1 92 ? 7.932 -6.637 -41.292 1.00 49.75 92 ALA A N 1
ATOM 723 C CA . ALA A 1 92 ? 7.448 -6.136 -42.580 1.00 49.75 92 ALA A CA 1
ATOM 724 C C . ALA A 1 92 ? 8.580 -5.591 -43.480 1.00 49.75 92 ALA A C 1
ATOM 726 O O . ALA A 1 92 ? 8.549 -5.787 -44.698 1.00 49.75 92 ALA A O 1
ATOM 727 N N . MET A 1 93 ? 9.612 -4.963 -42.902 1.00 53.50 93 MET A N 1
ATOM 728 C CA . MET A 1 93 ? 10.774 -4.446 -43.648 1.00 53.50 93 MET A CA 1
ATOM 729 C C . MET A 1 93 ? 11.677 -5.568 -44.191 1.00 53.50 93 MET A C 1
ATOM 731 O O . MET A 1 93 ? 12.227 -5.444 -45.288 1.00 53.50 93 MET A O 1
ATOM 735 N N . ALA A 1 94 ? 11.808 -6.687 -43.469 1.00 53.47 94 ALA A N 1
ATOM 736 C CA . ALA A 1 94 ? 12.648 -7.815 -43.885 1.00 53.47 94 ALA A CA 1
ATOM 737 C C . ALA A 1 94 ? 12.071 -8.599 -45.083 1.00 53.47 94 ALA A C 1
ATOM 739 O O . ALA A 1 94 ? 12.827 -9.165 -45.876 1.00 53.47 94 ALA A O 1
ATOM 740 N N . ALA A 1 95 ? 10.746 -8.597 -45.268 1.00 54.28 95 ALA A N 1
ATOM 741 C CA . ALA A 1 95 ? 10.088 -9.303 -46.371 1.00 54.28 95 ALA A CA 1
ATOM 742 C C . ALA A 1 95 ? 10.172 -8.569 -47.728 1.00 54.28 95 ALA A C 1
ATOM 744 O O . ALA A 1 95 ? 9.973 -9.190 -48.772 1.00 54.28 95 ALA A O 1
ATOM 745 N N . ALA A 1 96 ? 10.494 -7.270 -47.746 1.00 54.75 96 ALA A N 1
ATOM 746 C CA . ALA A 1 96 ? 10.527 -6.461 -48.972 1.00 54.75 96 ALA A CA 1
ATOM 747 C C . ALA A 1 96 ? 11.887 -6.472 -49.709 1.00 54.75 96 ALA A C 1
ATOM 749 O O . ALA A 1 96 ? 12.013 -5.894 -50.788 1.00 54.75 96 ALA A O 1
ATOM 750 N N . GLY A 1 97 ? 12.911 -7.123 -49.146 1.00 53.12 97 GLY A N 1
ATOM 751 C CA . GLY A 1 97 ? 14.307 -6.998 -49.576 1.00 53.12 97 GLY A CA 1
ATOM 752 C C . GLY A 1 97 ? 14.927 -8.244 -50.209 1.00 53.12 97 GLY A C 1
ATOM 753 O O . GLY A 1 97 ? 16.077 -8.554 -49.912 1.00 53.12 97 GLY A O 1
ATOM 754 N N . THR A 1 98 ? 14.224 -8.989 -51.068 1.00 52.72 98 THR A N 1
ATOM 755 C CA . THR A 1 98 ? 14.917 -9.948 -51.947 1.00 52.72 98 THR A CA 1
ATOM 756 C C . THR A 1 98 ? 14.258 -10.046 -53.324 1.00 52.72 98 THR A C 1
ATOM 758 O O . THR A 1 98 ? 13.150 -10.545 -53.491 1.00 52.72 98 THR A O 1
ATOM 761 N N . GLY A 1 99 ? 14.955 -9.522 -54.332 1.00 47.28 99 GLY A N 1
ATOM 762 C CA . GLY A 1 99 ? 14.602 -9.604 -55.747 1.00 47.28 99 GLY A CA 1
ATOM 763 C C . GLY A 1 99 ? 15.870 -9.405 -56.589 1.00 47.28 99 GLY A C 1
ATOM 764 O O . GLY A 1 99 ? 16.694 -8.566 -56.228 1.00 47.28 99 GLY A O 1
ATOM 765 N N . PRO A 1 100 ? 16.116 -10.226 -57.623 1.00 51.66 100 PRO A N 1
ATOM 766 C CA . PRO A 1 100 ? 17.454 -10.747 -57.882 1.00 51.66 100 PRO A CA 1
ATOM 767 C C . PRO A 1 100 ? 18.346 -9.873 -58.771 1.00 51.66 100 PRO A C 1
ATOM 769 O O . PRO A 1 100 ? 17.903 -9.117 -59.630 1.00 51.66 100 PRO A O 1
ATOM 772 N N . ARG A 1 101 ? 19.648 -10.105 -58.572 1.00 53.66 101 ARG A N 1
ATOM 773 C CA . ARG A 1 101 ? 20.793 -9.793 -59.434 1.00 53.66 101 ARG A CA 1
ATOM 774 C C . ARG A 1 101 ? 20.478 -10.076 -60.912 1.00 53.66 101 ARG A C 1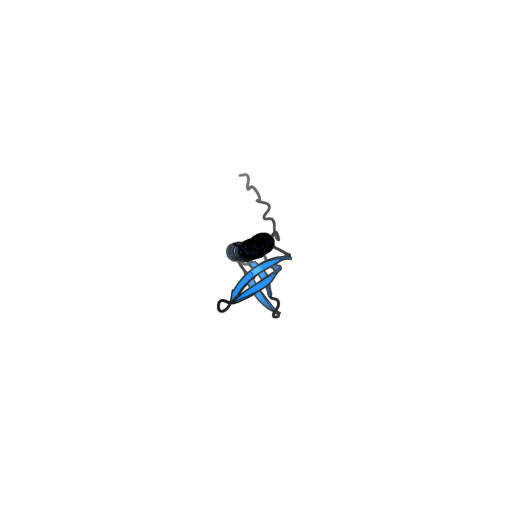
ATOM 776 O O . ARG A 1 101 ? 20.255 -11.228 -61.272 1.00 53.66 101 ARG A O 1
ATOM 783 N N . ALA A 1 102 ? 20.528 -9.047 -61.755 1.00 46.12 102 ALA A N 1
ATOM 784 C CA . ALA A 1 102 ? 20.556 -9.186 -63.209 1.00 46.12 102 ALA A CA 1
ATOM 785 C C . ALA A 1 102 ? 21.923 -8.717 -63.732 1.00 46.12 102 ALA A C 1
ATOM 787 O O . ALA A 1 102 ? 22.325 -7.573 -63.526 1.00 46.12 102 ALA A O 1
ATOM 788 N N . GLU A 1 103 ? 22.653 -9.659 -64.329 1.00 46.66 103 GLU A N 1
ATOM 789 C CA . GLU A 1 103 ? 23.879 -9.462 -65.108 1.00 46.66 103 GLU A CA 1
ATOM 790 C C . GLU A 1 103 ? 23.612 -8.803 -66.476 1.00 46.66 103 GLU A C 1
ATOM 792 O O . GLU A 1 103 ? 22.490 -8.848 -66.978 1.00 46.66 103 GLU A O 1
ATOM 797 N N . ALA A 1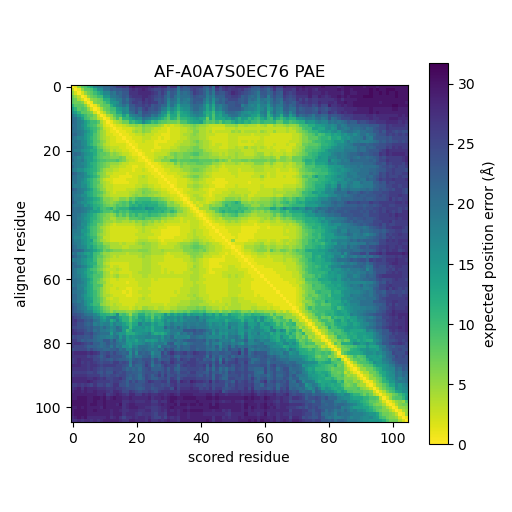 104 ? 24.714 -8.355 -67.097 1.00 41.53 104 ALA A N 1
ATOM 798 C CA . ALA A 1 104 ? 24.916 -7.998 -68.511 1.00 41.53 104 ALA A CA 1
ATOM 799 C C . ALA A 1 104 ? 24.298 -6.655 -68.958 1.00 41.53 104 ALA A C 1
ATOM 801 O O . ALA A 1 104 ? 23.171 -6.327 -68.614 1.00 41.53 104 ALA A O 1
ATOM 802 N N . VAL A 1 105 ? 24.996 -5.794 -69.707 1.00 46.25 105 VAL A N 1
ATOM 803 C CA . VAL A 1 105 ? 25.923 -6.015 -70.834 1.00 46.25 105 VAL A CA 1
ATOM 804 C C . VAL A 1 105 ? 26.942 -4.878 -70.939 1.00 46.25 105 VAL A C 1
ATOM 806 O O . VAL A 1 105 ? 26.569 -3.728 -70.620 1.00 46.25 105 VAL A O 1
#